Protein AF-A0A7J0ERX7-F1 (afdb_monomer_lite)

InterPro domains:
  IPR011989 Armadillo-like helical [G3DSA:1.25.10.10] (67-142)
  IPR016024 Armadillo-type fold [SSF48371] (59-140)

Structure (mmCIF, N/CA/C/O backbone):
data_AF-A0A7J0ERX7-F1
#
_entry.id   AF-A0A7J0ERX7-F1
#
loop_
_atom_site.group_PDB
_atom_site.id
_atom_site.type_symbol
_atom_site.label_atom_id
_atom_site.label_alt_id
_atom_site.label_comp_id
_atom_site.label_asym_id
_atom_site.label_entity_id
_atom_site.label_seq_id
_atom_site.pdbx_PDB_ins_code
_atom_site.Cartn_x
_atom_site.Cartn_y
_atom_site.Cartn_z
_atom_site.occupancy
_atom_site.B_iso_or_equiv
_atom_site.auth_seq_id
_atom_site.auth_comp_id
_atom_site.auth_asym_id
_atom_site.auth_atom_id
_atom_site.pdbx_PDB_model_num
ATOM 1 N N . MET A 1 1 ? 1.453 -20.846 -31.741 1.00 35.12 1 MET A N 1
ATOM 2 C CA . MET A 1 1 ? 1.315 -19.375 -31.789 1.00 35.12 1 MET A CA 1
ATOM 3 C C . MET A 1 1 ? 0.116 -19.043 -30.924 1.00 35.12 1 MET A C 1
ATOM 5 O O . MET A 1 1 ? -0.976 -19.479 -31.252 1.00 35.12 1 MET A O 1
ATOM 9 N N . SER A 1 2 ? 0.346 -18.457 -29.750 1.00 46.38 2 SER A N 1
ATOM 10 C CA . SER A 1 2 ? -0.702 -18.226 -28.751 1.00 46.38 2 SER A CA 1
ATOM 11 C C . SER A 1 2 ? -1.124 -16.763 -28.803 1.00 46.38 2 SER A C 1
ATOM 13 O O . SER A 1 2 ? -0.372 -15.891 -28.371 1.00 46.38 2 SER A O 1
ATOM 15 N N . ASP A 1 3 ? -2.316 -16.509 -29.335 1.00 48.19 3 ASP A N 1
ATOM 16 C CA . ASP A 1 3 ? -2.924 -15.182 -29.381 1.00 48.19 3 ASP A CA 1
ATOM 17 C C . ASP A 1 3 ? -3.523 -14.826 -28.017 1.00 48.19 3 ASP A C 1
ATOM 19 O O . ASP A 1 3 ? -4.626 -15.237 -27.651 1.00 48.19 3 ASP A O 1
ATOM 23 N N . SER A 1 4 ? -2.779 -14.044 -27.235 1.00 50.34 4 SER A N 1
ATOM 24 C CA . SER A 1 4 ? -3.287 -13.450 -25.999 1.00 50.34 4 SER A CA 1
ATOM 25 C C . SER A 1 4 ? -4.046 -12.162 -26.322 1.00 50.34 4 SER A C 1
ATOM 27 O O . SER A 1 4 ? -3.467 -11.146 -26.702 1.00 50.34 4 SER A O 1
ATOM 29 N N . SER A 1 5 ? -5.363 -12.213 -26.137 1.00 50.94 5 SER A N 1
ATOM 30 C CA . SER A 1 5 ? -6.317 -11.139 -26.423 1.00 50.94 5 SER A CA 1
ATOM 31 C C . SER A 1 5 ? -6.014 -9.830 -25.651 1.00 50.94 5 SER A C 1
ATOM 33 O O . SER A 1 5 ? -5.902 -9.857 -24.423 1.00 50.94 5 SER A O 1
ATOM 35 N N . PRO A 1 6 ? -5.956 -8.652 -26.310 1.00 53.22 6 PRO A N 1
ATOM 36 C CA . PRO A 1 6 ? -5.550 -7.375 -25.695 1.00 53.22 6 PRO A CA 1
ATOM 37 C C . PRO A 1 6 ? -6.631 -6.683 -24.835 1.00 53.22 6 PRO A C 1
ATOM 39 O O . PRO A 1 6 ? -6.413 -5.593 -24.300 1.00 53.22 6 PRO A O 1
ATOM 42 N N . TRP A 1 7 ? -7.798 -7.302 -24.654 1.00 50.34 7 TRP A N 1
ATOM 43 C CA . TRP A 1 7 ? -8.999 -6.646 -24.119 1.00 50.34 7 TRP A CA 1
ATOM 44 C C . TRP A 1 7 ? -9.103 -6.591 -22.586 1.00 50.34 7 TRP A C 1
ATOM 46 O O . TRP A 1 7 ? -9.969 -5.902 -22.052 1.00 50.34 7 TRP A O 1
ATOM 56 N N . LEU A 1 8 ? -8.197 -7.237 -21.845 1.00 48.00 8 LEU A N 1
ATOM 57 C CA . LEU A 1 8 ? -8.216 -7.223 -20.372 1.00 48.00 8 LEU A CA 1
ATOM 58 C C . LEU A 1 8 ? -7.495 -6.017 -19.744 1.00 48.00 8 LEU A C 1
ATOM 60 O O . LEU A 1 8 ? -7.615 -5.779 -18.543 1.00 48.00 8 LEU A O 1
ATOM 64 N N . ARG A 1 9 ? -6.784 -5.199 -20.533 1.00 47.94 9 ARG A N 1
ATOM 65 C CA . ARG A 1 9 ? -5.966 -4.089 -20.005 1.00 47.94 9 ARG A CA 1
ATOM 66 C C . ARG A 1 9 ? -6.722 -2.765 -19.817 1.00 47.94 9 ARG A C 1
ATOM 68 O O . ARG A 1 9 ? -6.174 -1.825 -19.241 1.00 47.94 9 ARG A O 1
ATOM 75 N N . SER A 1 10 ? -7.977 -2.691 -20.262 1.00 48.97 10 SER A N 1
ATOM 76 C CA . SER A 1 10 ? -8.762 -1.444 -20.295 1.00 48.97 10 SER A CA 1
ATOM 77 C C . SER A 1 10 ? -9.793 -1.314 -19.166 1.00 48.97 10 SER A C 1
ATOM 79 O O . SER A 1 10 ? -10.241 -0.207 -18.874 1.00 48.97 10 SER A O 1
ATOM 81 N N . TYR A 1 11 ? -10.149 -2.402 -18.477 1.00 49.19 11 TYR A N 1
ATOM 82 C CA . TYR A 1 11 ? -11.317 -2.417 -17.584 1.00 49.19 11 TYR A CA 1
ATOM 83 C C . TYR A 1 11 ? -11.067 -1.841 -16.172 1.00 49.19 11 TYR A C 1
ATOM 85 O O . TYR A 1 11 ? -12.004 -1.441 -15.480 1.00 49.19 11 TYR A O 1
ATOM 93 N N . THR A 1 12 ? -9.808 -1.712 -15.739 1.00 51.78 12 THR A N 1
ATOM 94 C CA . THR A 1 12 ? -9.455 -1.120 -14.430 1.00 51.78 12 THR A CA 1
ATOM 95 C C . THR A 1 12 ? -9.432 0.408 -14.439 1.00 51.78 12 THR A C 1
ATOM 97 O O . THR A 1 12 ? -9.765 1.027 -13.428 1.00 51.78 12 THR A O 1
ATOM 100 N N . LYS A 1 13 ? -9.102 1.038 -15.576 1.00 54.09 13 LYS A N 1
ATOM 101 C CA . LYS A 1 13 ? -9.025 2.505 -15.682 1.00 54.09 13 LYS A CA 1
ATOM 102 C C . LYS A 1 13 ? -10.394 3.157 -15.482 1.00 54.09 13 LYS A C 1
ATOM 104 O O . LYS A 1 13 ? -10.503 4.126 -14.739 1.00 54.09 13 LYS A O 1
ATOM 109 N N . PHE A 1 14 ? -11.454 2.594 -16.060 1.00 53.34 14 PHE A N 1
ATOM 110 C CA . PHE A 1 14 ? -12.779 3.222 -16.030 1.00 53.34 14 PHE A CA 1
ATOM 111 C C . PHE A 1 14 ? -13.426 3.244 -14.638 1.00 53.34 14 PHE A C 1
ATOM 113 O O . PHE A 1 14 ? -14.018 4.254 -14.259 1.00 53.34 14 PHE A O 1
ATOM 120 N N . ARG A 1 15 ? -13.268 2.193 -13.821 1.00 58.47 15 ARG A N 1
ATOM 121 C CA . ARG A 1 15 ? -13.878 2.151 -12.475 1.00 58.47 15 ARG A CA 1
ATOM 122 C C . ARG A 1 15 ? -13.260 3.156 -11.501 1.00 58.47 15 ARG A C 1
ATOM 124 O O . ARG A 1 15 ? -13.963 3.673 -10.634 1.00 58.47 15 ARG A O 1
ATOM 131 N N . PHE A 1 16 ? -11.972 3.451 -11.658 1.00 63.28 16 PHE A N 1
ATOM 132 C CA . PHE A 1 16 ? -11.270 4.440 -10.842 1.00 63.28 16 PHE A CA 1
ATOM 133 C C . PHE A 1 16 ? -11.790 5.860 -11.107 1.00 63.28 16 PHE A C 1
ATOM 135 O O . PHE A 1 16 ? -12.168 6.567 -10.172 1.00 63.28 16 PHE A O 1
ATOM 142 N N . PHE A 1 17 ? -11.923 6.247 -12.381 1.00 63.50 17 PHE A N 1
ATOM 143 C CA . PHE A 1 17 ? -12.434 7.572 -12.745 1.00 63.50 17 PHE A CA 1
ATOM 144 C C . PHE A 1 17 ? -13.899 7.783 -12.341 1.00 63.50 17 PHE A C 1
ATOM 146 O O . PHE A 1 17 ? -14.258 8.879 -11.915 1.00 63.50 17 PHE A O 1
ATOM 153 N N . VAL A 1 18 ? -14.737 6.742 -12.393 1.00 65.62 18 VAL A N 1
ATOM 154 C CA . VAL A 1 18 ? -16.140 6.824 -11.940 1.00 65.62 18 VAL A CA 1
ATOM 155 C C . VAL A 1 18 ? -16.232 7.112 -10.436 1.00 65.62 18 VAL A C 1
ATOM 157 O O . VAL A 1 18 ? -17.063 7.919 -10.017 1.00 65.62 18 VAL A O 1
ATOM 160 N N . ARG A 1 19 ? -15.354 6.514 -9.618 1.00 66.44 19 ARG A N 1
ATOM 161 C CA . ARG A 1 19 ? -15.301 6.766 -8.167 1.00 66.44 19 ARG A CA 1
ATOM 162 C C . ARG A 1 19 ? -14.838 8.185 -7.843 1.00 66.44 19 ARG A C 1
ATOM 164 O O . ARG A 1 19 ? -15.494 8.862 -7.055 1.00 66.44 19 ARG A O 1
ATOM 171 N N . ILE A 1 20 ? -13.777 8.661 -8.498 1.00 71.81 20 ILE A N 1
ATOM 172 C CA . ILE A 1 20 ? -13.279 10.035 -8.315 1.00 71.81 20 ILE A CA 1
ATOM 173 C C . ILE A 1 20 ? -14.336 11.060 -8.738 1.00 71.81 20 ILE A C 1
ATOM 175 O O . ILE A 1 20 ? -14.597 12.016 -8.009 1.00 71.81 20 ILE A O 1
ATOM 179 N N . ARG A 1 21 ? -14.999 10.848 -9.882 1.00 69.56 21 ARG A N 1
ATOM 180 C CA . ARG A 1 21 ? -16.044 11.756 -10.369 1.00 69.56 21 ARG A CA 1
ATOM 181 C C . ARG A 1 21 ? -17.239 11.822 -9.414 1.00 69.56 21 ARG A C 1
ATOM 183 O O . ARG A 1 21 ? -17.746 12.913 -9.179 1.00 69.56 21 ARG A O 1
ATOM 190 N N . ARG A 1 22 ? -17.662 10.694 -8.829 1.00 69.88 22 ARG A N 1
ATOM 191 C CA . ARG A 1 22 ? -18.735 10.666 -7.818 1.00 69.88 22 ARG A CA 1
ATOM 192 C C . ARG A 1 22 ? -18.352 11.455 -6.562 1.00 69.88 22 ARG A C 1
ATOM 194 O O . ARG A 1 22 ? -19.162 12.232 -6.071 1.00 69.88 22 ARG A O 1
ATOM 201 N N . PHE A 1 23 ? -17.124 11.287 -6.073 1.00 67.94 23 PHE A N 1
ATOM 202 C CA . PHE A 1 23 ? -16.640 11.987 -4.881 1.00 67.94 23 PHE A CA 1
ATOM 203 C C . PHE A 1 23 ? -16.585 13.511 -5.074 1.00 67.94 23 PHE A C 1
ATOM 205 O O . PHE A 1 23 ? -16.977 14.263 -4.188 1.00 67.94 23 PHE A O 1
ATOM 212 N N . LEU A 1 24 ? -16.177 13.978 -6.258 1.00 67.38 24 LEU A N 1
ATOM 213 C CA . LEU A 1 24 ? -16.118 15.411 -6.566 1.00 67.38 24 LEU A CA 1
ATOM 214 C C . LEU A 1 24 ? -17.504 16.065 -6.700 1.00 67.38 24 LEU A C 1
ATOM 216 O O . LEU A 1 24 ? -17.643 17.245 -6.394 1.00 67.38 24 LEU A O 1
ATOM 220 N N . GLN A 1 25 ? -18.535 15.326 -7.122 1.00 60.53 25 GLN A N 1
ATOM 221 C CA . GLN A 1 25 ? -19.885 15.884 -7.279 1.00 60.53 25 GLN A CA 1
ATOM 222 C C . GLN A 1 25 ? -20.636 16.074 -5.953 1.00 60.53 25 GLN A C 1
ATOM 224 O O . GLN A 1 25 ? -21.423 17.012 -5.848 1.00 60.53 25 GLN A O 1
ATOM 229 N N . LEU A 1 26 ? -20.352 15.270 -4.920 1.00 54.53 26 LEU A N 1
ATOM 230 C CA . LEU A 1 26 ? -20.965 15.432 -3.589 1.00 54.53 26 LEU A CA 1
ATOM 231 C C . LEU A 1 26 ? -20.599 16.761 -2.908 1.00 54.53 26 LEU A C 1
ATOM 233 O O . LEU A 1 26 ? -21.284 17.196 -1.988 1.00 54.53 26 LEU A O 1
ATOM 237 N N . LYS A 1 27 ? -19.532 17.423 -3.361 1.00 50.69 27 LYS A N 1
ATOM 238 C CA . LYS A 1 27 ? -19.010 18.645 -2.744 1.00 50.69 27 LYS A CA 1
ATOM 239 C C . LYS A 1 27 ? -19.652 19.936 -3.278 1.00 50.69 27 LYS A C 1
ATOM 241 O O . LYS A 1 27 ? -19.395 20.999 -2.725 1.00 50.69 27 LYS A O 1
ATO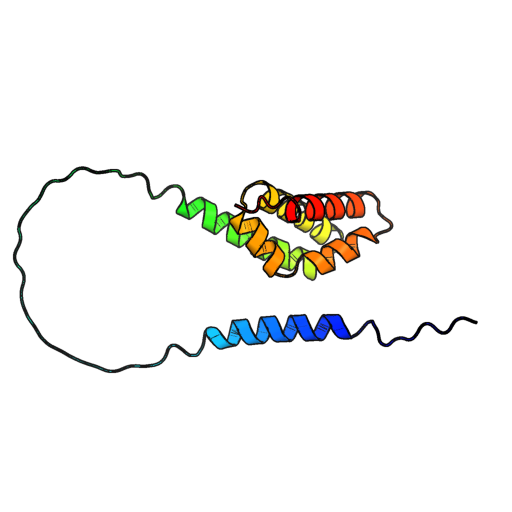M 246 N N . ASN A 1 28 ? -20.506 19.852 -4.307 1.00 49.78 28 ASN A N 1
ATOM 247 C CA . ASN A 1 28 ? -21.075 21.023 -4.994 1.00 49.78 28 ASN A CA 1
ATOM 248 C C . ASN A 1 28 ? -22.591 21.233 -4.800 1.00 49.78 28 ASN A C 1
ATOM 250 O O . ASN A 1 28 ? -23.129 22.180 -5.368 1.00 49.78 28 ASN A O 1
ATOM 254 N N . SER A 1 29 ? -23.291 20.416 -4.003 1.00 48.78 29 SER A N 1
ATOM 255 C CA . SER A 1 29 ? -24.741 20.576 -3.776 1.00 48.78 29 SER A CA 1
ATOM 256 C C . SER A 1 29 ? -25.124 21.299 -2.480 1.00 48.78 29 SER A C 1
ATOM 258 O O . SER A 1 29 ? -26.311 21.373 -2.174 1.00 48.78 29 SER A O 1
ATOM 260 N N . ASN A 1 30 ? -24.184 21.880 -1.724 1.00 48.03 30 ASN A N 1
ATOM 261 C CA . ASN A 1 30 ? -24.550 22.684 -0.553 1.00 48.03 30 ASN A CA 1
ATOM 262 C C . ASN A 1 30 ? -24.889 24.131 -0.951 1.00 48.03 30 ASN A C 1
ATOM 264 O O . ASN A 1 30 ? -24.120 25.064 -0.729 1.00 48.03 30 ASN A O 1
ATOM 268 N N . LYS A 1 31 ? -26.039 24.294 -1.606 1.00 52.22 31 LYS A N 1
ATOM 269 C CA . LYS A 1 31 ? -26.754 25.566 -1.712 1.00 52.22 31 LYS A CA 1
ATOM 270 C C . LYS A 1 31 ? -28.246 25.289 -1.601 1.00 52.22 31 LYS A C 1
ATOM 272 O O . LYS A 1 31 ? -28.917 25.126 -2.615 1.00 52.22 31 LYS A O 1
ATOM 277 N N . GLN A 1 32 ? -28.766 25.313 -0.381 1.00 42.88 32 GLN A N 1
ATOM 278 C CA . GLN A 1 32 ? -30.086 25.888 -0.157 1.00 42.88 32 GLN A CA 1
ATOM 279 C C . GLN A 1 32 ? -29.999 26.894 0.985 1.00 42.88 32 GLN A C 1
ATOM 281 O O . GLN A 1 32 ? -29.488 26.629 2.067 1.00 42.88 32 GLN A O 1
ATOM 286 N N . SER A 1 33 ? -30.415 28.096 0.617 1.00 41.44 33 SER A N 1
ATOM 287 C CA . SER A 1 33 ? -30.542 29.301 1.410 1.00 41.44 33 SER A CA 1
ATOM 288 C C . SER A 1 33 ? -32.001 29.433 1.869 1.00 41.44 33 SER A C 1
ATOM 290 O O . SER A 1 33 ? -32.871 28.767 1.306 1.00 41.44 33 SER A O 1
ATOM 292 N N . THR A 1 34 ? -32.228 30.404 2.765 1.00 40.59 34 THR A N 1
ATOM 293 C CA . THR A 1 34 ? -33.489 31.071 3.181 1.00 40.59 34 THR A CA 1
ATOM 294 C C . THR A 1 34 ? -34.157 30.582 4.488 1.00 40.59 34 THR A C 1
ATOM 296 O O . THR A 1 34 ? -34.071 29.398 4.796 1.00 40.59 34 THR A O 1
ATOM 299 N N . PRO A 1 35 ? -34.892 31.452 5.229 1.00 42.47 35 PRO A N 1
ATOM 300 C CA . PRO A 1 35 ? -34.452 32.715 5.875 1.00 42.47 35 PRO A CA 1
ATOM 301 C C . PRO A 1 35 ? -35.035 32.932 7.319 1.00 42.47 35 PRO A C 1
ATOM 303 O O . PRO A 1 35 ? -35.959 32.228 7.690 1.00 42.47 35 PRO A O 1
ATOM 306 N N . SER A 1 36 ? -34.493 33.914 8.082 1.00 38.19 36 SER A N 1
ATOM 307 C CA . SER A 1 36 ? -35.141 34.913 9.009 1.00 38.19 36 SER A CA 1
ATOM 308 C C . SER A 1 36 ? -36.346 34.467 9.894 1.00 38.19 36 SER A C 1
ATOM 310 O O . SER A 1 36 ? -37.280 33.864 9.396 1.00 38.19 36 SER A O 1
ATOM 312 N N . ASP A 1 37 ? -36.535 34.771 11.188 1.00 36.69 37 ASP A N 1
ATOM 313 C CA . ASP A 1 37 ? -35.986 35.711 12.179 1.00 36.69 37 ASP A CA 1
ATOM 314 C C . ASP A 1 37 ? -36.635 35.407 13.566 1.00 36.69 37 ASP A C 1
ATOM 316 O O . ASP A 1 37 ? -37.584 34.630 13.629 1.00 36.69 37 ASP A O 1
ATOM 320 N N . GLN A 1 38 ? -36.225 36.138 14.619 1.00 43.88 38 GLN A N 1
ATOM 321 C CA . GLN A 1 38 ? -36.923 36.370 15.914 1.00 43.88 38 GLN A CA 1
ATOM 322 C C . GLN A 1 38 ? -36.823 35.318 17.055 1.00 43.88 38 GLN A C 1
ATOM 324 O O . GLN A 1 38 ? -37.566 34.348 17.098 1.00 43.88 38 GLN A O 1
ATOM 329 N N . PHE A 1 39 ? -36.028 35.589 18.107 1.00 34.09 39 PHE A N 1
ATOM 330 C CA . PHE A 1 39 ? -36.456 36.342 19.312 1.00 34.09 39 PHE A CA 1
ATOM 331 C C . PHE A 1 39 ? -35.326 36.480 20.369 1.00 34.09 39 PHE A C 1
ATOM 333 O O . PHE A 1 39 ? -34.526 35.581 20.600 1.00 34.09 39 PHE A O 1
ATOM 340 N N . ARG A 1 40 ? -35.304 37.664 21.001 1.00 34.16 40 ARG A N 1
ATOM 341 C CA . ARG A 1 40 ? -34.545 38.151 22.189 1.00 34.16 40 ARG A CA 1
ATOM 342 C C . ARG A 1 40 ? -34.658 37.190 23.402 1.00 34.16 40 ARG A C 1
ATOM 344 O O . ARG A 1 40 ? -35.642 36.473 23.456 1.00 34.16 40 ARG A O 1
ATOM 351 N N . LYS A 1 41 ? -33.854 37.156 24.482 1.00 41.41 41 LYS A N 1
ATOM 352 C CA . LYS A 1 41 ? -32.822 37.989 25.165 1.00 41.41 41 LYS A CA 1
ATOM 353 C C . LYS A 1 41 ? -32.158 37.083 26.268 1.00 41.41 41 LYS A C 1
ATOM 355 O O . LYS A 1 41 ? -32.667 35.991 26.498 1.00 41.41 41 LYS A O 1
ATOM 360 N N . PRO A 1 42 ? -31.079 37.507 26.966 1.00 49.81 42 PRO A N 1
ATOM 361 C CA . PRO A 1 42 ? -30.179 36.658 27.764 1.00 49.81 42 PRO A CA 1
ATOM 362 C C . PRO A 1 42 ? -30.541 36.586 29.258 1.00 49.81 42 PRO A C 1
ATOM 364 O O . PRO A 1 42 ? -31.124 37.531 29.786 1.00 49.81 42 PRO A O 1
ATOM 367 N N . THR A 1 43 ? -30.114 35.536 29.973 1.00 31.42 43 THR A N 1
ATOM 368 C CA . THR A 1 43 ? -29.962 35.552 31.444 1.00 31.42 43 THR A CA 1
ATOM 369 C C . THR A 1 43 ? -28.897 34.544 31.890 1.00 31.42 43 THR A C 1
ATOM 371 O O . THR A 1 43 ? -28.940 33.372 31.532 1.00 31.42 43 THR A O 1
ATOM 374 N N . VAL A 1 44 ? -27.929 35.064 32.643 1.00 45.62 44 VAL A N 1
ATOM 375 C CA . VAL A 1 44 ? -26.852 34.381 33.371 1.00 45.62 44 VAL A CA 1
ATOM 376 C C . VAL A 1 44 ? -27.439 33.461 34.441 1.00 45.62 44 VAL A C 1
ATOM 378 O O . VAL A 1 44 ? -28.323 33.895 35.169 1.00 45.62 44 VAL A O 1
ATOM 381 N N . THR A 1 45 ? -26.916 32.244 34.581 1.00 37.44 45 THR A N 1
ATOM 382 C CA . THR A 1 45 ? -26.700 31.618 35.898 1.00 37.44 45 THR A CA 1
ATOM 383 C C . 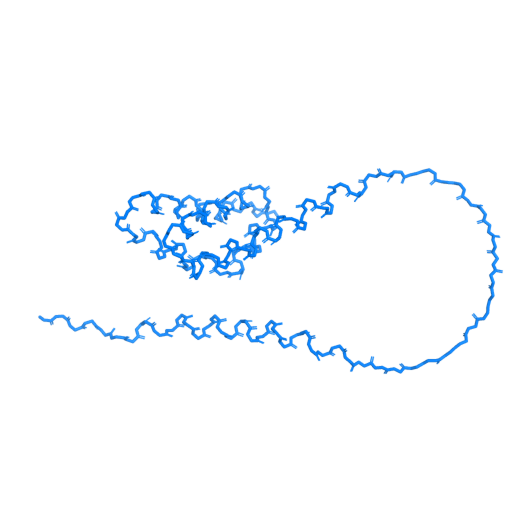THR A 1 45 ? -25.515 30.667 35.804 1.00 37.44 45 THR A C 1
ATOM 385 O O . THR A 1 45 ? -25.448 29.814 34.919 1.00 37.44 45 THR A O 1
ATOM 388 N N . ASP A 1 46 ? -24.572 30.891 36.706 1.00 45.47 46 ASP A N 1
ATOM 389 C CA . ASP A 1 46 ? -23.404 30.076 36.985 1.00 45.47 46 ASP A CA 1
ATOM 390 C C . ASP A 1 46 ? -23.820 28.670 37.432 1.00 45.47 46 ASP A C 1
ATOM 392 O O . ASP A 1 46 ? -24.670 28.524 38.311 1.00 45.47 46 ASP A O 1
ATOM 396 N N . ILE A 1 47 ? -23.203 27.641 36.846 1.00 50.50 47 ILE A N 1
ATOM 397 C CA . ILE A 1 47 ? -23.087 26.319 37.466 1.00 50.50 47 ILE A CA 1
ATOM 398 C C . ILE A 1 47 ? -21.664 25.829 37.218 1.00 50.50 47 ILE A C 1
ATOM 400 O O . ILE A 1 47 ? -21.287 25.446 36.109 1.00 50.50 47 ILE A O 1
ATOM 404 N N . ASP A 1 48 ? -20.893 25.867 38.295 1.00 43.38 48 ASP A N 1
ATOM 405 C CA . ASP A 1 48 ? -19.579 25.265 38.432 1.00 43.38 48 ASP A CA 1
ATOM 406 C C . ASP A 1 48 ? -19.689 23.741 38.278 1.00 43.38 48 ASP A C 1
ATOM 408 O O . ASP A 1 48 ? -20.555 23.095 38.872 1.00 43.38 48 ASP A O 1
ATOM 412 N N . GLY A 1 49 ? -18.810 23.153 37.469 1.00 43.66 49 GLY A N 1
ATOM 413 C CA . GLY A 1 49 ? -18.843 21.724 37.167 1.00 43.66 49 GLY A CA 1
ATOM 414 C C . GLY A 1 49 ? -17.596 21.267 36.428 1.00 43.66 49 GLY A C 1
ATOM 415 O O . GLY A 1 49 ? -17.620 21.017 35.227 1.00 43.66 49 GLY A O 1
ATOM 416 N N . GLU A 1 50 ? -16.494 21.206 37.168 1.00 46.47 50 GLU A N 1
ATOM 417 C CA . GLU A 1 50 ? -15.234 20.543 36.833 1.00 46.47 50 GLU A CA 1
ATOM 418 C C . GLU A 1 50 ? -15.435 19.206 36.091 1.00 46.47 50 GLU A C 1
ATOM 420 O O . GLU A 1 50 ? -16.150 18.322 36.560 1.00 46.47 50 GLU A O 1
ATOM 425 N N . GLY A 1 51 ? -14.766 19.023 34.944 1.00 40.97 51 GLY A N 1
ATOM 426 C CA . GLY A 1 51 ? -14.881 17.767 34.202 1.00 40.97 51 GLY A CA 1
ATOM 427 C C . GLY A 1 51 ? -14.084 17.669 32.903 1.00 40.97 51 GLY A C 1
ATOM 428 O O . GLY A 1 51 ? -14.657 17.634 31.824 1.00 40.97 51 GLY A O 1
ATOM 429 N N . ASN A 1 52 ? -12.766 17.488 33.035 1.00 45.22 52 ASN A N 1
ATOM 430 C CA . ASN A 1 52 ? -11.920 16.717 32.107 1.00 45.22 52 ASN A CA 1
ATOM 431 C C . ASN A 1 52 ? -11.439 17.388 30.791 1.00 45.22 52 ASN A C 1
ATOM 433 O O . ASN A 1 52 ? -11.911 17.106 29.690 1.00 45.22 52 ASN A O 1
ATOM 437 N N . ARG A 1 53 ? -10.370 18.192 30.898 1.00 48.59 53 ARG A N 1
ATOM 438 C CA . ARG A 1 53 ? -9.530 18.673 29.777 1.00 48.59 53 ARG A CA 1
ATOM 439 C C . ARG A 1 53 ? -8.648 17.556 29.190 1.00 48.59 53 ARG A C 1
ATOM 441 O O . ARG A 1 53 ? -7.433 17.606 29.330 1.00 48.59 53 ARG A O 1
ATOM 448 N N . ASN A 1 54 ? -9.245 16.553 28.544 1.00 46.81 54 ASN A N 1
ATOM 449 C CA . ASN A 1 54 ? -8.507 15.433 27.935 1.00 46.81 54 ASN A CA 1
ATOM 450 C C . ASN A 1 54 ? -8.980 15.073 26.508 1.00 46.81 54 ASN A C 1
ATOM 452 O O . ASN A 1 54 ? -8.925 13.910 26.129 1.00 46.81 54 ASN A O 1
ATOM 456 N N . MET A 1 55 ? -9.443 16.038 25.698 1.00 51.00 55 MET A N 1
ATOM 457 C CA . MET A 1 55 ? -9.890 15.769 24.311 1.00 51.00 55 MET A CA 1
ATOM 458 C C . MET A 1 55 ? -9.062 16.413 23.187 1.00 51.00 55 MET A C 1
ATOM 460 O O . MET A 1 55 ? -9.362 16.174 22.019 1.00 51.00 55 MET A O 1
ATOM 464 N N . ASP A 1 56 ? -8.007 17.171 23.498 1.00 48.50 56 ASP A N 1
ATOM 465 C CA . ASP A 1 56 ? -7.236 17.888 22.465 1.00 48.50 56 ASP A CA 1
ATOM 466 C C . ASP A 1 56 ? -6.051 17.101 21.884 1.00 48.50 56 ASP A C 1
ATOM 468 O O . ASP A 1 56 ? -5.600 17.417 20.789 1.00 48.50 56 ASP A O 1
ATOM 472 N N . LYS A 1 57 ? -5.565 16.038 22.544 1.00 52.91 57 LYS A N 1
ATOM 473 C CA . LYS A 1 57 ? -4.396 15.279 22.048 1.00 52.91 57 LYS A CA 1
ATOM 474 C C . LYS A 1 57 ? -4.696 14.246 20.958 1.00 52.91 57 LYS A C 1
ATOM 476 O O . LYS A 1 57 ? -3.780 13.868 20.242 1.00 52.91 57 LYS A O 1
ATOM 481 N N . GLU A 1 58 ? -5.937 13.775 20.833 1.00 50.47 58 GLU A N 1
ATOM 482 C CA . GLU A 1 58 ? -6.282 12.722 19.859 1.00 50.47 58 GLU A CA 1
ATOM 483 C C . GLU A 1 58 ? -6.645 13.271 18.474 1.00 50.47 58 GLU A C 1
ATOM 485 O O . GLU A 1 58 ? -6.512 12.565 17.478 1.00 50.47 58 GLU A O 1
ATOM 490 N N . ARG A 1 59 ? -7.106 14.523 18.373 1.00 52.25 59 ARG A N 1
ATOM 491 C CA . ARG A 1 59 ? -7.537 15.083 17.081 1.00 52.25 59 ARG A CA 1
ATOM 492 C C . ARG A 1 59 ? -6.350 15.410 16.178 1.00 52.25 59 ARG A C 1
ATOM 494 O O . ARG A 1 59 ? -6.378 15.056 15.004 1.00 52.25 59 ARG A O 1
ATOM 501 N N . GLU A 1 60 ? -5.291 15.982 16.742 1.00 55.25 60 GLU A N 1
ATOM 502 C CA . GLU A 1 60 ? -4.103 16.405 15.990 1.00 55.25 60 GLU A CA 1
ATOM 503 C C . GLU A 1 60 ? -3.369 15.217 15.338 1.00 55.25 60 GLU A C 1
ATOM 505 O O . GLU A 1 60 ? -3.077 15.250 14.144 1.00 55.25 60 GLU A O 1
ATOM 510 N N . SER A 1 61 ? -3.183 14.103 16.062 1.00 65.00 61 SER A N 1
ATOM 511 C CA . SER A 1 61 ? -2.493 12.921 15.519 1.00 65.00 61 SER A CA 1
ATOM 512 C C . SER A 1 61 ? -3.263 12.243 14.381 1.00 65.00 61 SER A C 1
ATOM 514 O O . SER A 1 61 ? -2.664 11.737 13.433 1.00 65.00 61 SER A O 1
ATOM 516 N N . THR A 1 62 ? -4.598 12.248 14.446 1.00 70.75 62 THR A N 1
ATOM 517 C CA . THR A 1 62 ? -5.431 11.620 13.409 1.00 70.75 62 THR A CA 1
ATOM 518 C C . THR A 1 62 ? -5.442 12.414 12.106 1.00 70.75 62 THR A C 1
ATOM 520 O O . THR A 1 62 ? -5.467 11.823 11.027 1.00 70.75 62 THR A O 1
ATOM 523 N N . GLU A 1 63 ? -5.395 13.745 12.174 1.00 74.62 63 GLU A N 1
ATOM 524 C CA . GLU A 1 63 ? -5.341 14.593 10.982 1.00 74.62 63 GLU A CA 1
ATOM 525 C C . GLU A 1 63 ? -4.029 14.387 10.217 1.00 74.62 63 GLU A C 1
ATOM 527 O O . GLU A 1 63 ? -4.045 14.205 8.994 1.00 74.62 63 GLU A O 1
ATOM 532 N N . ASP A 1 64 ? -2.912 14.299 10.938 1.00 85.81 64 ASP A N 1
ATOM 533 C CA . ASP A 1 64 ? -1.602 14.006 10.359 1.00 85.81 64 ASP A CA 1
ATOM 534 C C . ASP A 1 64 ? -1.566 12.628 9.686 1.00 85.81 64 ASP A C 1
ATOM 536 O O . ASP A 1 64 ? -1.108 12.496 8.544 1.00 85.81 64 ASP A O 1
ATOM 540 N N . GLU A 1 65 ? -2.118 11.596 10.326 1.00 87.44 65 GLU A N 1
ATOM 541 C CA . GLU A 1 65 ? -2.204 10.250 9.751 1.00 87.44 65 GLU A CA 1
ATOM 542 C C . GLU A 1 65 ? -3.071 10.203 8.487 1.00 87.44 65 GLU A C 1
ATOM 544 O O . GLU A 1 65 ? -2.719 9.523 7.517 1.00 87.44 65 GLU A O 1
ATOM 549 N N . LEU A 1 66 ? -4.165 10.968 8.438 1.00 89.06 66 LEU A N 1
ATOM 550 C CA . LEU A 1 66 ? -4.994 11.096 7.238 1.00 89.06 66 LEU A CA 1
ATOM 551 C C . LEU A 1 66 ? -4.236 11.776 6.091 1.00 89.06 66 LEU A C 1
ATOM 553 O O . LEU A 1 66 ? -4.335 11.336 4.939 1.00 89.06 66 LEU A O 1
ATOM 557 N N . VAL A 1 67 ? -3.459 12.825 6.373 1.00 90.88 67 VAL A N 1
ATOM 558 C CA . VAL A 1 67 ? -2.624 13.501 5.366 1.00 90.88 67 VAL A CA 1
ATOM 559 C C . VAL A 1 67 ? -1.538 12.558 4.847 1.00 90.88 67 VAL A C 1
ATOM 561 O O . VAL A 1 67 ? -1.328 12.455 3.629 1.00 90.88 67 VAL A O 1
ATOM 564 N N . ILE A 1 68 ? -0.878 11.822 5.744 1.00 92.31 68 ILE A N 1
ATOM 565 C CA . ILE A 1 68 ? 0.121 10.807 5.398 1.00 92.31 68 ILE A CA 1
ATOM 566 C C . ILE A 1 68 ? -0.518 9.715 4.537 1.00 92.31 68 ILE A C 1
ATOM 568 O O . ILE A 1 68 ? 0.015 9.382 3.476 1.00 92.31 68 ILE A O 1
ATOM 572 N N . MET A 1 69 ? -1.695 9.218 4.920 1.00 93.19 69 MET A N 1
ATOM 573 C CA . MET A 1 69 ? -2.465 8.239 4.155 1.00 93.19 69 MET A CA 1
ATOM 574 C C . MET A 1 69 ? -2.729 8.729 2.731 1.00 93.19 69 MET A C 1
ATOM 576 O O . MET A 1 69 ? -2.387 8.044 1.766 1.00 93.19 69 MET A O 1
ATOM 580 N N . GLN A 1 70 ? -3.305 9.921 2.570 1.00 93.69 70 GLN A N 1
ATOM 581 C CA . GLN A 1 70 ? -3.637 10.466 1.252 1.00 93.69 70 GLN A CA 1
ATOM 582 C C . GLN A 1 70 ? -2.395 10.625 0.368 1.00 93.69 70 GLN A C 1
ATOM 584 O O . GLN A 1 70 ? -2.412 10.264 -0.816 1.00 93.69 70 GLN A O 1
ATOM 589 N N . ARG A 1 71 ? -1.293 11.125 0.940 1.00 96.06 71 ARG A N 1
ATOM 590 C CA . ARG A 1 71 ? -0.011 11.258 0.239 1.00 96.06 71 ARG A CA 1
ATOM 591 C C . ARG A 1 71 ? 0.521 9.894 -0.199 1.00 96.06 71 ARG A C 1
ATOM 593 O O . ARG A 1 71 ? 0.950 9.755 -1.347 1.00 96.06 71 ARG A O 1
ATOM 600 N N . SER A 1 72 ? 0.472 8.897 0.674 1.00 96.06 72 SER A N 1
ATOM 601 C CA . SER A 1 72 ? 0.949 7.542 0.394 1.00 96.06 72 SER A CA 1
ATOM 602 C C . SER A 1 72 ? 0.112 6.858 -0.676 1.00 96.06 72 SER A C 1
ATOM 604 O O . SER A 1 72 ? 0.671 6.344 -1.641 1.00 96.06 72 SER A O 1
ATOM 606 N N . VAL A 1 73 ? -1.217 6.954 -0.614 1.00 95.31 73 VAL A N 1
ATOM 607 C CA . VAL A 1 73 ? -2.100 6.438 -1.671 1.00 95.31 73 VAL A CA 1
ATOM 608 C C . VAL A 1 73 ? -1.768 7.093 -3.014 1.00 95.31 73 VAL A C 1
ATOM 610 O O . VAL A 1 73 ? -1.547 6.396 -4.007 1.00 95.31 73 VAL A O 1
ATOM 613 N N . LYS A 1 74 ? -1.630 8.424 -3.061 1.00 96.44 74 LYS A N 1
ATOM 614 C CA . LYS A 1 74 ? -1.249 9.133 -4.293 1.00 96.44 74 LYS A CA 1
ATOM 615 C C . LYS A 1 74 ? 0.086 8.626 -4.852 1.00 96.44 74 LYS A C 1
ATOM 617 O O . LYS A 1 74 ? 0.175 8.327 -6.044 1.00 96.44 74 LYS A O 1
ATOM 622 N N . ARG A 1 75 ? 1.114 8.489 -4.010 1.00 96.75 75 ARG A N 1
ATOM 623 C CA . ARG A 1 75 ? 2.442 7.989 -4.413 1.00 96.75 75 ARG A CA 1
ATOM 624 C C . ARG A 1 75 ? 2.400 6.529 -4.864 1.00 96.75 75 ARG A C 1
ATOM 626 O O . ARG A 1 75 ? 3.053 6.186 -5.841 1.00 96.75 75 ARG A O 1
ATOM 633 N N . LEU A 1 76 ? 1.592 5.683 -4.231 1.00 97.31 76 LEU A N 1
ATOM 634 C CA . LEU A 1 76 ? 1.434 4.282 -4.621 1.00 97.31 76 LEU A CA 1
ATOM 635 C C . LEU A 1 76 ? 0.832 4.141 -6.030 1.00 97.31 76 LEU A C 1
ATOM 637 O O . LEU A 1 76 ? 1.265 3.302 -6.828 1.00 97.31 76 LEU A O 1
ATOM 641 N N . HIS A 1 77 ? -0.150 4.977 -6.368 1.00 95.38 77 HIS A N 1
ATOM 642 C CA . HIS A 1 77 ? -0.767 4.951 -7.693 1.00 95.38 77 HIS A CA 1
ATOM 643 C C . HIS A 1 77 ? 0.140 5.565 -8.767 1.00 95.38 77 HIS A C 1
ATOM 645 O O . HIS A 1 77 ? 0.351 4.943 -9.816 1.00 95.38 77 HIS A O 1
ATOM 651 N N . PHE A 1 78 ? 0.706 6.744 -8.498 1.00 94.56 78 PHE A N 1
ATOM 652 C CA . PHE A 1 78 ? 1.294 7.610 -9.528 1.00 94.56 78 PHE A CA 1
ATOM 653 C C . PHE A 1 78 ? 2.805 7.837 -9.409 1.00 94.56 78 PHE A C 1
ATOM 655 O O . PHE A 1 78 ? 3.391 8.418 -10.315 1.00 94.56 78 PHE A O 1
ATOM 662 N N . GLY A 1 79 ? 3.436 7.403 -8.320 1.00 94.75 79 GLY A N 1
ATOM 663 C CA . GLY A 1 79 ? 4.866 7.601 -8.091 1.00 94.75 79 GLY A CA 1
ATOM 664 C C . GLY A 1 79 ? 5.760 6.686 -8.928 1.00 94.75 79 GLY A C 1
ATOM 665 O O . GLY A 1 79 ? 5.317 5.696 -9.521 1.00 94.75 79 GLY A O 1
ATOM 666 N N . SER A 1 80 ? 7.052 7.000 -8.925 1.00 95.38 80 SER A N 1
ATOM 667 C CA . SER A 1 80 ? 8.132 6.119 -9.377 1.00 95.38 80 SER A CA 1
ATOM 668 C C . SER A 1 80 ? 8.182 4.826 -8.558 1.00 95.38 80 SER A C 1
ATOM 670 O O . SER A 1 80 ? 7.605 4.725 -7.477 1.00 95.38 80 SER A O 1
ATOM 672 N N . TRP A 1 81 ? 8.900 3.808 -9.034 1.00 92.12 81 TRP A N 1
ATOM 673 C CA . TRP A 1 81 ? 9.001 2.532 -8.315 1.00 92.12 81 TRP A CA 1
ATOM 674 C C . TRP A 1 81 ? 9.538 2.670 -6.884 1.00 92.12 81 TRP A C 1
ATOM 676 O O . TRP A 1 81 ? 9.085 1.957 -5.989 1.00 92.12 81 TRP A O 1
ATOM 686 N N . GLN A 1 82 ? 10.479 3.585 -6.667 1.00 93.50 82 GLN A N 1
ATOM 687 C CA . GLN A 1 82 ? 11.042 3.911 -5.360 1.00 93.50 82 GLN A CA 1
ATOM 688 C C . GLN A 1 82 ? 9.983 4.558 -4.462 1.00 93.50 82 GLN A C 1
ATOM 690 O O . GLN A 1 82 ? 9.806 4.151 -3.316 1.00 93.50 82 GLN A O 1
ATOM 695 N N . GLU A 1 83 ? 9.220 5.511 -4.995 1.00 96.06 83 GLU A N 1
ATOM 696 C CA . GLU A 1 83 ? 8.130 6.150 -4.256 1.00 96.06 83 GLU A CA 1
ATOM 697 C C . GLU A 1 83 ? 6.990 5.187 -3.948 1.00 96.06 83 GLU A C 1
ATOM 699 O O . GLU A 1 83 ? 6.423 5.261 -2.863 1.00 96.06 83 GLU A O 1
ATOM 704 N N . LYS A 1 84 ? 6.676 4.261 -4.859 1.00 97.06 84 LYS A N 1
ATOM 705 C CA . LYS A 1 84 ? 5.682 3.208 -4.632 1.00 97.06 84 LYS A CA 1
ATOM 706 C C . LYS A 1 84 ? 6.108 2.262 -3.519 1.00 97.06 84 LYS A C 1
ATOM 708 O O . LYS A 1 84 ? 5.278 1.902 -2.695 1.00 97.06 84 LYS A O 1
ATOM 713 N N . ALA A 1 85 ? 7.387 1.889 -3.468 1.00 95.75 85 ALA A N 1
ATOM 714 C CA . ALA A 1 85 ? 7.920 1.068 -2.385 1.00 95.75 85 ALA A CA 1
ATOM 715 C C . ALA A 1 85 ? 7.832 1.793 -1.032 1.00 95.75 85 ALA A C 1
ATOM 717 O O . ALA A 1 85 ? 7.321 1.221 -0.075 1.00 95.75 85 ALA A O 1
ATOM 718 N N . ALA A 1 86 ? 8.236 3.067 -0.975 1.00 96.81 86 ALA A N 1
ATOM 719 C CA . ALA A 1 86 ? 8.109 3.880 0.236 1.00 96.81 86 ALA A CA 1
ATOM 720 C C . ALA A 1 86 ? 6.642 4.073 0.660 1.00 96.81 86 ALA A C 1
ATOM 722 O O . ALA A 1 86 ? 6.310 3.986 1.835 1.00 96.81 86 ALA A O 1
ATOM 723 N N . ALA A 1 87 ? 5.744 4.296 -0.301 1.00 97.62 87 ALA A N 1
ATOM 724 C CA . ALA A 1 87 ? 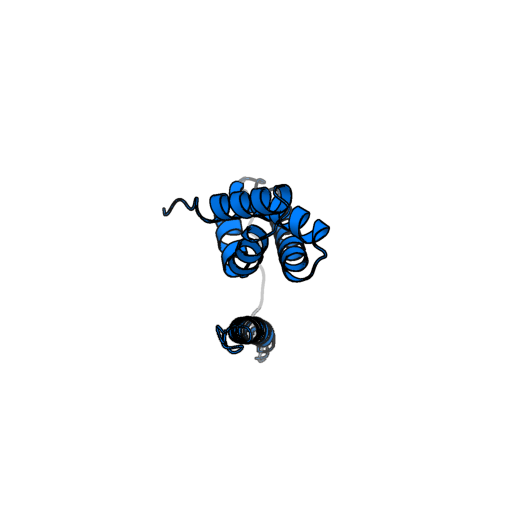4.317 4.427 -0.039 1.00 97.62 87 ALA A CA 1
ATOM 725 C C . ALA A 1 87 ? 3.681 3.124 0.463 1.00 97.62 87 ALA A C 1
ATOM 727 O O . ALA A 1 87 ? 2.807 3.166 1.323 1.00 97.62 87 ALA A O 1
ATOM 728 N N . ALA A 1 88 ? 4.103 1.974 -0.067 1.00 97.56 88 ALA A N 1
ATOM 729 C CA . ALA A 1 88 ? 3.628 0.671 0.383 1.00 97.56 88 ALA A CA 1
ATOM 730 C C . ALA A 1 88 ? 4.080 0.367 1.822 1.00 97.56 88 ALA A C 1
ATOM 732 O O . ALA A 1 88 ? 3.296 -0.186 2.590 1.00 97.56 88 ALA A O 1
ATOM 733 N N . GLU A 1 89 ? 5.293 0.778 2.201 1.00 97.00 89 GLU A N 1
ATOM 734 C CA . GLU A 1 89 ? 5.754 0.724 3.594 1.00 97.00 89 GLU A CA 1
ATOM 735 C C . GLU A 1 89 ? 4.891 1.586 4.522 1.00 97.00 89 GLU A C 1
ATOM 737 O O . GLU A 1 89 ? 4.428 1.116 5.561 1.00 97.00 89 GLU A O 1
ATOM 742 N N . GLU A 1 90 ? 4.592 2.820 4.116 1.00 96.19 90 GLU A N 1
ATOM 743 C CA . GLU A 1 90 ? 3.748 3.712 4.913 1.00 96.19 90 GLU A CA 1
ATOM 744 C C . GLU A 1 90 ? 2.324 3.159 5.067 1.00 96.19 90 GLU A C 1
ATOM 746 O O . GLU A 1 90 ? 1.758 3.157 6.155 1.00 96.19 90 GLU A O 1
ATOM 751 N N . ILE A 1 91 ? 1.756 2.611 3.990 1.00 95.44 91 ILE A N 1
ATOM 752 C CA . ILE A 1 91 ? 0.443 1.955 4.016 1.00 95.44 91 ILE A CA 1
ATOM 753 C C . ILE A 1 91 ? 0.439 0.748 4.956 1.00 95.44 91 ILE A C 1
ATOM 755 O O . ILE A 1 91 ? -0.527 0.564 5.693 1.00 95.44 91 ILE A O 1
ATOM 759 N N . ARG A 1 92 ? 1.508 -0.057 4.966 1.00 95.38 92 ARG A N 1
ATOM 760 C CA . ARG A 1 92 ? 1.664 -1.167 5.914 1.00 95.38 92 ARG A CA 1
ATOM 761 C C . ARG A 1 92 ? 1.642 -0.658 7.357 1.00 95.38 92 ARG A C 1
ATOM 763 O O . ARG A 1 92 ? 0.937 -1.233 8.181 1.00 95.38 92 ARG A O 1
ATOM 770 N N . ARG A 1 93 ? 2.389 0.412 7.651 1.00 94.81 93 ARG A N 1
ATOM 771 C CA . ARG A 1 93 ? 2.451 1.029 8.985 1.00 94.81 93 ARG A CA 1
ATOM 772 C C . ARG A 1 93 ? 1.072 1.515 9.439 1.00 94.81 93 ARG A C 1
ATOM 774 O O . ARG A 1 93 ? 0.592 1.071 10.475 1.00 94.81 93 ARG A O 1
ATOM 781 N N . LEU A 1 94 ? 0.403 2.317 8.608 1.00 92.00 94 LEU A N 1
ATOM 782 C CA . LEU A 1 94 ? -0.941 2.841 8.884 1.00 92.00 94 LEU A CA 1
ATOM 783 C C . LEU A 1 94 ? -1.968 1.721 9.088 1.00 92.00 94 LEU A C 1
ATOM 785 O O . LEU A 1 94 ? -2.796 1.782 9.992 1.00 92.00 94 LEU A O 1
ATOM 789 N N . ALA A 1 95 ? -1.908 0.673 8.261 1.00 91.75 95 ALA A N 1
ATOM 790 C CA . ALA A 1 95 ? -2.796 -0.474 8.392 1.00 91.75 95 ALA A CA 1
ATOM 791 C C . ALA A 1 95 ? -2.572 -1.220 9.71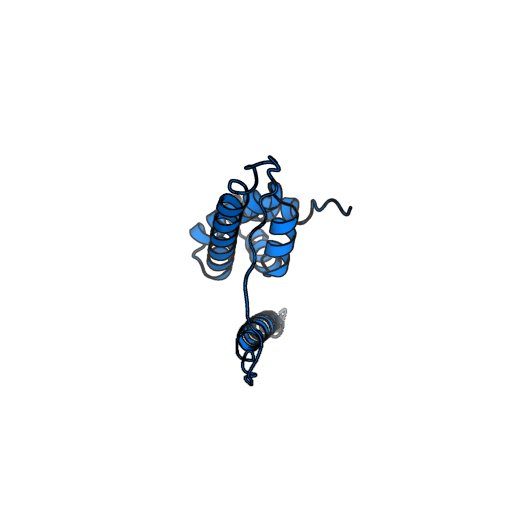2 1.00 91.75 95 ALA A C 1
ATOM 793 O O . ALA A 1 95 ? -3.532 -1.709 10.303 1.00 91.75 95 ALA A O 1
ATOM 794 N N . LYS A 1 96 ? -1.330 -1.324 10.184 1.00 90.19 96 LYS A N 1
ATOM 795 C CA . LYS A 1 96 ? -0.998 -2.030 11.423 1.00 90.19 96 LYS A CA 1
ATOM 796 C C . LYS A 1 96 ? -1.498 -1.298 12.672 1.00 90.19 96 LYS A C 1
ATOM 798 O O . LYS A 1 96 ? -1.930 -1.962 13.609 1.00 90.19 96 LYS A O 1
ATOM 803 N N . GLU A 1 97 ? -1.432 0.029 12.677 1.00 87.75 97 GLU A N 1
ATOM 804 C CA . GLU A 1 97 ? -1.694 0.859 13.859 1.00 87.75 97 GLU A CA 1
ATOM 805 C C . GLU A 1 97 ? -3.189 1.078 14.133 1.00 87.75 97 GLU A C 1
ATOM 807 O O . GLU A 1 97 ? -3.619 0.899 15.271 1.00 87.75 97 GLU A O 1
ATOM 812 N N . ASP A 1 98 ? -3.997 1.385 13.109 1.00 85.75 98 ASP A N 1
ATOM 813 C CA . ASP A 1 98 ? -5.425 1.687 13.283 1.00 85.75 98 ASP A CA 1
ATOM 814 C C . ASP A 1 98 ? -6.324 0.898 12.313 1.00 85.75 98 ASP A C 1
ATOM 816 O O . ASP A 1 98 ? -6.171 0.913 11.087 1.00 85.75 98 ASP A O 1
ATOM 820 N N . LEU A 1 99 ? -7.338 0.235 12.877 1.00 86.19 99 LEU A N 1
ATOM 821 C CA . LEU A 1 99 ? -8.374 -0.486 12.140 1.00 86.19 99 LEU A CA 1
ATOM 822 C C . LEU A 1 99 ? -9.227 0.443 11.256 1.00 86.19 99 LEU A C 1
ATOM 824 O O . LEU A 1 99 ? -9.617 0.044 10.153 1.00 86.19 99 LEU A O 1
ATOM 828 N N . LYS A 1 100 ? -9.520 1.674 11.696 1.00 85.88 100 LYS A N 1
ATOM 829 C CA . LYS A 1 100 ? -10.303 2.647 10.913 1.00 85.88 100 LYS A CA 1
ATOM 830 C C . LYS A 1 100 ? -9.510 3.136 9.708 1.00 85.88 100 LYS A C 1
ATOM 832 O O . LYS A 1 100 ? -10.044 3.148 8.591 1.00 85.88 100 LYS A O 1
ATOM 837 N N . LEU A 1 101 ? -8.239 3.484 9.904 1.00 86.75 101 LEU A N 1
ATOM 838 C CA . LEU A 1 101 ? -7.349 3.847 8.803 1.00 86.75 101 LEU A CA 1
ATOM 839 C C . LEU A 1 101 ? -7.152 2.681 7.846 1.00 86.75 101 LEU A C 1
ATOM 841 O O . LEU A 1 101 ? -7.307 2.871 6.647 1.00 86.75 101 LEU A O 1
ATOM 845 N N . ARG A 1 102 ? -6.931 1.458 8.336 1.00 89.69 102 ARG A N 1
ATOM 846 C CA . ARG A 1 102 ? -6.831 0.260 7.489 1.00 89.69 102 ARG A CA 1
ATOM 847 C C . ARG A 1 102 ? -8.012 0.120 6.532 1.00 89.69 102 ARG A C 1
ATOM 849 O O . ARG A 1 102 ? -7.815 -0.056 5.328 1.00 89.69 102 ARG A O 1
ATOM 856 N N . LYS A 1 103 ? -9.238 0.223 7.056 1.00 89.12 103 LYS A N 1
ATOM 857 C CA . LYS A 1 103 ? -10.460 0.166 6.244 1.00 89.12 103 LYS A CA 1
ATOM 858 C C . LYS A 1 103 ? -10.498 1.305 5.223 1.00 89.12 103 LYS A C 1
ATOM 860 O O . LYS A 1 103 ? -10.728 1.055 4.042 1.00 89.12 103 LYS A O 1
ATOM 865 N N . SER A 1 104 ? -10.187 2.524 5.656 1.00 89.69 104 SER A N 1
ATOM 866 C CA . SER A 1 104 ? -10.152 3.712 4.793 1.00 89.69 104 SER A CA 1
ATOM 867 C C . SER A 1 104 ? -9.132 3.568 3.656 1.00 89.69 104 SER A C 1
ATOM 869 O O . SER A 1 104 ? -9.450 3.799 2.491 1.00 89.69 104 SER A O 1
ATOM 871 N N . VAL A 1 105 ? -7.919 3.102 3.960 1.00 90.31 105 VAL A N 1
ATOM 872 C CA . VAL A 1 105 ? -6.854 2.833 2.985 1.00 90.31 105 VAL A CA 1
ATOM 873 C C . VAL A 1 105 ? -7.312 1.795 1.954 1.00 90.31 105 VAL A C 1
ATOM 875 O O . VAL A 1 105 ? -7.123 1.989 0.751 1.00 90.31 105 VAL A O 1
ATOM 878 N N . ALA A 1 106 ? -7.941 0.702 2.395 1.00 89.25 106 ALA A N 1
ATOM 879 C CA . ALA A 1 106 ? -8.457 -0.330 1.499 1.00 89.25 106 ALA A CA 1
ATOM 880 C C . ALA A 1 106 ? -9.557 0.211 0.564 1.00 89.25 106 ALA A C 1
ATOM 882 O O . ALA A 1 106 ? -9.541 -0.069 -0.639 1.00 89.25 106 ALA A O 1
ATOM 883 N N . GLU A 1 107 ? -10.469 1.037 1.085 1.00 90.31 107 GLU A N 1
ATOM 884 C CA . GLU A 1 107 ? -11.542 1.686 0.319 1.00 90.31 107 GLU A CA 1
ATOM 885 C C . GLU A 1 107 ? -11.018 2.664 -0.742 1.00 90.31 107 GLU A C 1
ATOM 887 O O . GLU A 1 107 ? -11.622 2.797 -1.813 1.00 90.31 107 GLU A O 1
ATOM 892 N N . LEU A 1 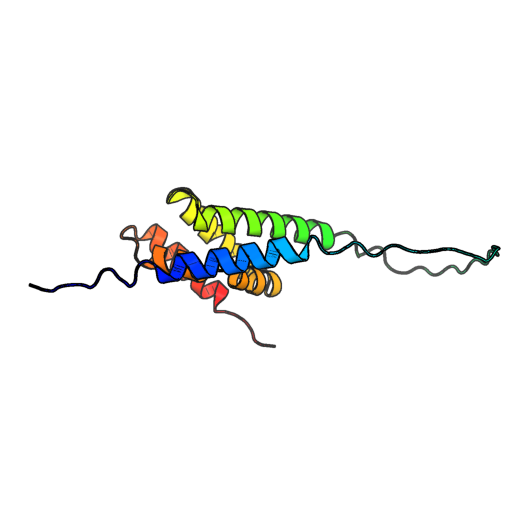108 ? -9.855 3.280 -0.502 1.00 91.00 108 LEU A N 1
ATOM 893 C CA . LEU A 1 108 ? -9.157 4.133 -1.469 1.00 91.00 108 LEU A CA 1
ATOM 894 C C . LEU A 1 108 ? -8.526 3.354 -2.637 1.00 91.00 108 LEU A C 1
ATOM 896 O O . LEU A 1 108 ? -8.008 3.961 -3.573 1.00 91.00 108 LEU A O 1
ATOM 900 N N . GLY A 1 109 ? -8.615 2.021 -2.643 1.00 92.19 109 GLY A N 1
ATOM 901 C CA . GLY A 1 109 ? -8.247 1.206 -3.798 1.00 92.19 109 GLY A CA 1
ATOM 902 C C . GLY A 1 109 ? -6.752 0.922 -3.909 1.00 92.19 109 GLY A C 1
ATOM 903 O O . GLY A 1 109 ? -6.245 0.767 -5.020 1.00 92.19 109 GLY A O 1
ATOM 904 N N . VAL A 1 110 ? -6.053 0.799 -2.777 1.00 95.69 110 VAL A N 1
ATOM 905 C CA . VAL A 1 110 ? -4.625 0.434 -2.747 1.00 95.69 110 VAL A CA 1
ATOM 906 C C . VAL A 1 110 ? -4.354 -1.029 -3.104 1.00 95.69 110 VAL A C 1
ATOM 908 O O . VAL A 1 110 ? -3.232 -1.379 -3.458 1.00 95.69 110 VAL A O 1
ATOM 911 N N . VAL A 1 111 ? -5.363 -1.904 -3.038 1.00 95.56 111 VAL A N 1
ATOM 912 C CA . VAL A 1 111 ? -5.175 -3.346 -3.264 1.00 95.56 111 VAL A CA 1
ATOM 913 C C . VAL A 1 111 ? -4.699 -3.644 -4.697 1.00 95.56 111 VAL A C 1
ATOM 915 O O . VAL A 1 111 ? -3.661 -4.289 -4.835 1.00 95.56 111 VAL A O 1
ATOM 918 N N . PRO A 1 112 ? -5.342 -3.147 -5.777 1.00 95.88 112 PRO A N 1
ATOM 919 C CA . PRO A 1 112 ? -4.847 -3.362 -7.139 1.00 95.88 112 PRO A CA 1
ATOM 920 C C . PRO A 1 112 ? -3.383 -2.943 -7.394 1.00 95.88 112 PRO A C 1
ATOM 922 O O . PRO A 1 112 ? -2.644 -3.754 -7.956 1.00 95.88 112 PRO A O 1
ATOM 925 N N . PRO A 1 113 ? -2.908 -1.733 -7.016 1.00 96.31 113 PRO A N 1
ATOM 926 C CA . PRO A 1 113 ? -1.505 -1.375 -7.226 1.00 96.31 113 PRO A CA 1
ATOM 927 C C . PRO A 1 113 ? -0.537 -2.200 -6.368 1.00 96.31 113 PRO A C 1
ATOM 929 O O . PRO A 1 113 ? 0.533 -2.543 -6.866 1.00 96.31 113 PRO A O 1
ATOM 932 N N . LEU A 1 114 ? -0.904 -2.585 -5.140 1.00 97.12 114 LEU A N 1
ATOM 933 C CA . LEU A 1 114 ? -0.086 -3.498 -4.332 1.00 97.12 114 LEU A CA 1
ATOM 934 C C . LEU A 1 114 ? 0.027 -4.878 -4.992 1.00 97.12 114 LEU A C 1
ATOM 936 O O . LEU A 1 114 ? 1.130 -5.399 -5.121 1.00 97.12 114 LEU A O 1
ATOM 940 N N . VAL A 1 115 ? -1.075 -5.438 -5.500 1.00 96.81 115 VAL A N 1
ATOM 941 C CA . VAL A 1 115 ? -1.062 -6.712 -6.243 1.00 96.81 115 VAL A CA 1
ATOM 942 C C . VAL A 1 115 ? -0.168 -6.622 -7.484 1.00 96.81 115 VAL A C 1
ATOM 944 O O . VAL A 1 115 ? 0.614 -7.532 -7.747 1.00 96.81 115 VAL A O 1
ATOM 947 N N . ALA A 1 116 ? -0.195 -5.502 -8.210 1.00 95.31 116 ALA A N 1
ATOM 948 C CA . ALA A 1 116 ? 0.719 -5.286 -9.331 1.00 95.31 116 ALA A CA 1
ATOM 949 C C . ALA A 1 116 ? 2.198 -5.256 -8.890 1.00 95.31 116 ALA A C 1
ATOM 951 O O . ALA A 1 116 ? 3.062 -5.763 -9.605 1.00 95.31 116 ALA A O 1
ATOM 952 N N . MET A 1 117 ? 2.504 -4.706 -7.709 1.00 96.06 117 MET A N 1
ATOM 953 C CA . MET A 1 117 ? 3.861 -4.713 -7.147 1.00 96.06 117 MET A CA 1
ATOM 954 C C . MET A 1 117 ? 4.332 -6.112 -6.726 1.00 96.06 117 MET A C 1
ATOM 956 O O . MET A 1 117 ? 5.529 -6.386 -6.820 1.00 96.06 117 MET A O 1
ATOM 960 N N . VAL A 1 118 ? 3.431 -7.009 -6.309 1.00 95.81 118 VAL A N 1
ATOM 961 C CA . VAL A 1 118 ? 3.778 -8.412 -6.001 1.00 95.81 118 VAL A CA 1
ATOM 962 C C . VAL A 1 118 ? 4.370 -9.114 -7.230 1.00 95.81 118 VAL A C 1
ATOM 964 O O . VAL A 1 118 ? 5.316 -9.891 -7.108 1.00 95.81 118 VAL A O 1
ATOM 967 N N . GLY A 1 119 ? 3.895 -8.768 -8.428 1.00 91.00 119 GLY A N 1
ATOM 968 C CA . GLY A 1 119 ? 4.443 -9.257 -9.696 1.00 91.00 119 GLY A CA 1
ATOM 969 C C . GLY A 1 119 ? 5.810 -8.678 -10.089 1.00 91.00 119 GLY A C 1
ATOM 970 O O . GLY A 1 119 ? 6.322 -9.026 -11.147 1.00 91.00 119 GLY A O 1
ATOM 971 N N . SER A 1 120 ? 6.420 -7.793 -9.290 1.00 92.38 120 SER A N 1
ATOM 972 C CA . SER A 1 120 ? 7.727 -7.207 -9.616 1.00 92.38 120 SER A CA 1
ATOM 973 C C . SER A 1 120 ? 8.857 -8.238 -9.519 1.00 92.38 120 SER A C 1
ATOM 975 O O . SER A 1 120 ? 8.892 -9.060 -8.600 1.00 92.38 120 SER A O 1
ATOM 977 N N . GLU A 1 121 ? 9.825 -8.155 -10.432 1.00 90.38 121 GLU A N 1
ATOM 978 C CA . GLU A 1 121 ? 11.055 -8.965 -10.426 1.00 90.38 121 GLU A CA 1
ATOM 979 C C . GLU A 1 121 ? 11.990 -8.604 -9.262 1.00 90.38 121 GLU A C 1
ATOM 981 O O . GLU A 1 121 ? 12.763 -9.434 -8.787 1.00 90.38 121 GLU A O 1
ATOM 986 N N . VAL A 1 122 ? 11.881 -7.380 -8.736 1.00 92.94 122 VAL A N 1
ATOM 987 C CA . VAL A 1 122 ? 12.691 -6.924 -7.603 1.00 92.94 122 VAL A CA 1
ATOM 988 C C . VAL A 1 122 ? 12.099 -7.455 -6.299 1.00 92.94 122 VAL A C 1
ATOM 990 O O . VAL A 1 122 ? 11.082 -6.953 -5.811 1.00 92.94 122 VAL A O 1
ATOM 993 N N . GLY A 1 123 ? 12.777 -8.433 -5.693 1.00 90.62 123 GLY A N 1
ATOM 994 C CA . GLY A 1 123 ? 12.315 -9.120 -4.481 1.00 90.62 123 GLY A CA 1
ATOM 995 C C . GLY A 1 123 ? 11.979 -8.189 -3.310 1.00 90.62 123 GLY A C 1
ATOM 996 O O . GLY A 1 123 ? 10.999 -8.423 -2.605 1.00 90.62 123 GLY A O 1
ATOM 997 N N . GLY A 1 124 ? 12.723 -7.089 -3.137 1.00 91.94 124 GLY A N 1
ATOM 998 C CA . GLY A 1 124 ? 12.427 -6.084 -2.108 1.00 91.94 124 GLY A CA 1
ATOM 999 C C . GLY A 1 124 ? 11.049 -5.436 -2.282 1.00 91.94 124 GLY A C 1
ATOM 1000 O O . GLY A 1 124 ? 10.278 -5.354 -1.330 1.00 91.94 124 GLY A O 1
ATOM 1001 N N . ARG A 1 125 ? 10.685 -5.060 -3.516 1.00 92.50 125 ARG A N 1
ATOM 1002 C CA . ARG A 1 125 ? 9.382 -4.439 -3.825 1.00 92.50 125 ARG A CA 1
ATOM 1003 C C . ARG A 1 125 ? 8.235 -5.419 -3.609 1.00 92.50 125 ARG A C 1
ATOM 1005 O O . ARG A 1 125 ? 7.212 -5.053 -3.037 1.00 92.50 125 ARG A O 1
ATOM 1012 N N . ARG A 1 126 ? 8.440 -6.673 -4.026 1.00 95.81 126 ARG A N 1
ATOM 1013 C CA . ARG A 1 126 ? 7.488 -7.764 -3.806 1.00 95.81 126 ARG A CA 1
ATOM 1014 C C . ARG A 1 126 ? 7.230 -7.976 -2.317 1.00 95.81 126 ARG A C 1
ATOM 1016 O O . ARG A 1 126 ? 6.076 -8.036 -1.909 1.00 95.81 126 ARG A O 1
ATOM 1023 N N . ARG A 1 127 ? 8.290 -8.054 -1.507 1.00 96.62 127 ARG A N 1
ATOM 1024 C CA . ARG A 1 127 ? 8.191 -8.283 -0.059 1.00 96.62 127 ARG A CA 1
ATOM 1025 C C . ARG A 1 127 ? 7.354 -7.208 0.628 1.00 96.62 127 ARG A C 1
ATOM 1027 O O . ARG A 1 127 ? 6.431 -7.555 1.356 1.00 96.62 127 ARG A O 1
ATOM 1034 N N . VAL A 1 128 ? 7.644 -5.934 0.361 1.00 96.62 128 VAL A N 1
ATOM 1035 C CA . VAL A 1 128 ? 6.903 -4.810 0.956 1.00 96.62 128 VAL A CA 1
ATOM 1036 C C . VAL A 1 128 ? 5.427 -4.861 0.559 1.00 96.62 128 VAL A C 1
ATOM 1038 O O . VAL A 1 128 ? 4.553 -4.723 1.411 1.00 96.62 128 VAL A O 1
ATOM 1041 N N . ALA A 1 129 ? 5.132 -5.124 -0.717 1.00 96.81 129 ALA A N 1
ATOM 1042 C CA . ALA A 1 129 ? 3.755 -5.216 -1.191 1.00 96.81 129 ALA A CA 1
ATOM 1043 C C . ALA A 1 129 ? 2.972 -6.356 -0.519 1.00 96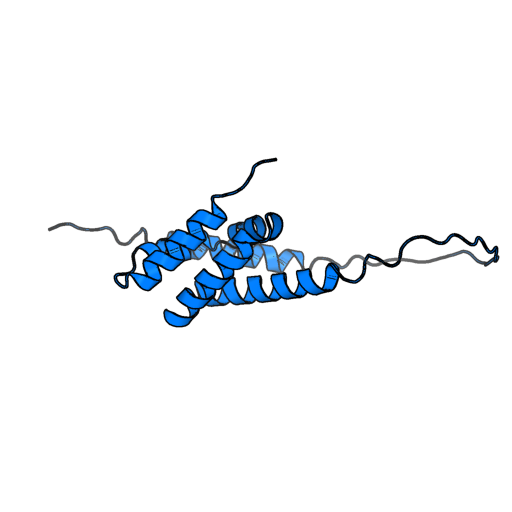.81 129 ALA A C 1
ATOM 1045 O O . ALA A 1 129 ? 1.835 -6.153 -0.099 1.00 96.81 129 ALA A O 1
ATOM 1046 N N . VAL A 1 130 ? 3.585 -7.536 -0.372 1.00 97.69 130 VAL A N 1
ATOM 1047 C CA . VAL A 1 130 ? 2.971 -8.677 0.326 1.00 97.69 130 VAL A CA 1
ATOM 1048 C C . VAL A 1 130 ? 2.713 -8.345 1.794 1.00 97.69 130 VAL A C 1
ATOM 1050 O O . VAL A 1 130 ? 1.625 -8.609 2.291 1.00 97.69 130 VAL A O 1
ATOM 1053 N N . GLN A 1 131 ? 3.673 -7.725 2.481 1.00 96.75 131 GLN A N 1
ATOM 1054 C CA . GLN A 1 131 ? 3.498 -7.337 3.881 1.00 96.75 131 GLN A CA 1
ATOM 1055 C C . GLN A 1 131 ? 2.368 -6.317 4.060 1.00 96.75 131 GLN A C 1
ATOM 1057 O O . GLN A 1 131 ? 1.545 -6.480 4.953 1.00 96.75 131 GLN A O 1
ATOM 1062 N N . ALA A 1 132 ? 2.275 -5.312 3.186 1.00 96.31 132 ALA A N 1
ATOM 1063 C CA . ALA A 1 132 ? 1.170 -4.357 3.210 1.00 96.31 132 ALA A CA 1
ATOM 1064 C C . ALA A 1 132 ? -0.191 -5.046 3.009 1.00 96.31 132 ALA A C 1
ATOM 1066 O O . ALA A 1 132 ? -1.147 -4.742 3.716 1.00 96.31 132 ALA A O 1
ATOM 1067 N N . LEU A 1 133 ? -0.280 -6.006 2.082 1.00 96.50 133 LEU A N 1
ATOM 1068 C CA . LEU A 1 133 ? -1.506 -6.778 1.853 1.00 96.50 133 LEU A CA 1
ATOM 1069 C C . LEU A 1 133 ? -1.890 -7.647 3.058 1.00 96.50 133 LEU A C 1
ATOM 1071 O O . LEU A 1 133 ? -3.075 -7.742 3.365 1.00 96.50 133 LEU A O 1
ATOM 1075 N N . ILE A 1 134 ? -0.914 -8.241 3.753 1.00 95.19 134 ILE A N 1
ATOM 1076 C CA . ILE A 1 134 ? -1.154 -9.006 4.986 1.00 95.19 134 ILE A CA 1
ATOM 1077 C C . ILE A 1 134 ? -1.756 -8.100 6.065 1.00 95.19 134 ILE A C 1
ATOM 1079 O O . ILE A 1 134 ? -2.782 -8.448 6.642 1.00 95.19 134 ILE A O 1
ATOM 1083 N N . GLU A 1 135 ? -1.187 -6.913 6.294 1.00 94.38 135 GLU A N 1
ATOM 1084 C CA . GLU A 1 135 ? -1.721 -5.997 7.312 1.00 94.38 135 GLU A CA 1
ATOM 1085 C C . GLU A 1 135 ? -3.124 -5.491 6.963 1.00 94.38 135 GLU A C 1
ATOM 1087 O O . GLU A 1 135 ? -3.989 -5.402 7.835 1.00 94.38 135 GLU A O 1
ATOM 1092 N N . LEU A 1 136 ? -3.396 -5.229 5.681 1.00 92.06 136 LEU A N 1
ATOM 1093 C CA . LEU A 1 136 ? -4.743 -4.880 5.221 1.00 92.06 136 LEU A CA 1
ATOM 1094 C C . LEU A 1 136 ? -5.743 -6.031 5.430 1.00 92.06 136 LEU A C 1
ATOM 1096 O O . LEU A 1 136 ? -6.907 -5.770 5.727 1.00 92.06 136 LEU A O 1
ATOM 1100 N N . ALA A 1 137 ? -5.299 -7.284 5.298 1.00 90.38 137 ALA A N 1
ATOM 1101 C CA . ALA A 1 137 ? -6.130 -8.474 5.473 1.00 90.38 137 ALA A CA 1
ATOM 1102 C C . ALA A 1 137 ? -6.351 -8.867 6.944 1.00 90.38 137 ALA A C 1
ATOM 1104 O O . ALA A 1 137 ? -7.363 -9.495 7.245 1.00 90.38 137 ALA A O 1
ATOM 1105 N N . ASN A 1 138 ? -5.465 -8.468 7.864 1.00 84.50 138 ASN A N 1
ATOM 1106 C CA . ASN A 1 138 ? -5.500 -8.815 9.295 1.00 84.50 138 ASN A CA 1
ATOM 1107 C C . ASN A 1 138 ? -6.673 -8.188 10.088 1.00 84.50 138 ASN A C 1
ATOM 1109 O O . ASN A 1 138 ? -6.554 -7.930 11.286 1.00 84.50 138 ASN A O 1
ATOM 1113 N N . GLY A 1 139 ? -7.785 -7.833 9.440 1.00 65.31 139 GLY A N 1
ATOM 1114 C CA . GLY A 1 139 ? -8.923 -7.168 10.069 1.00 65.31 139 GLY A CA 1
ATOM 1115 C C . GLY A 1 139 ? -9.605 -8.050 11.112 1.00 65.31 139 GLY A C 1
ATOM 1116 O O . GLY A 1 139 ? -10.216 -9.060 10.774 1.00 65.31 139 GLY A O 1
ATOM 1117 N N . SER A 1 140 ? -9.554 -7.633 12.375 1.00 55.22 140 SER A N 1
ATOM 1118 C CA . SER A 1 140 ? -10.424 -8.169 13.418 1.00 55.22 140 SER A CA 1
ATOM 1119 C C . SER A 1 140 ? -11.850 -7.693 13.135 1.00 55.22 140 SER A C 1
ATOM 1121 O O . SER A 1 140 ? -12.172 -6.535 13.394 1.00 55.22 140 SER A O 1
ATOM 1123 N N . TYR A 1 141 ? -12.700 -8.558 12.578 1.00 50.88 141 TYR A N 1
ATOM 1124 C CA . TYR A 1 141 ? -14.145 -8.332 12.599 1.00 50.88 141 TYR A CA 1
ATOM 1125 C C . TYR A 1 141 ? -14.590 -8.372 14.069 1.00 50.88 141 TYR A C 1
ATOM 1127 O O . TYR A 1 141 ? -14.540 -9.427 14.700 1.00 50.88 141 TYR A O 1
ATOM 1135 N N . LYS A 1 142 ? -14.958 -7.217 14.622 1.00 45.41 142 LYS A N 1
ATOM 1136 C CA . LYS A 1 142 ? -15.737 -7.105 15.857 1.00 45.41 142 LYS A CA 1
ATOM 1137 C C . LYS A 1 142 ? -17.063 -6.447 15.528 1.00 45.41 142 LYS A C 1
ATOM 1139 O O . LYS A 1 142 ? -17.042 -5.507 14.700 1.00 45.41 142 LYS A O 1
#

Foldseek 3Di:
DDDDDPPPPPPVVVVLVVVVVVVVVVVPPPDDDDDDDDDDDDDDDDDDDDDDPDDPPPPVVVVVLVVLLVCLLCCCVDNDLVSVLVSLQSLLVQLQPDLVSLVVSVVSPSLVSLVVQCPDPPVSSVVSSVSSVVSSVPHDDD

Radius of gyration: 23.23 Å; chains: 1; bounding box: 50×58×70 Å

Sequence (142 aa):
MSDSSPWLRSYTKFRFFVRIRRFLQLKNSNKQSTPSDQFRKPTVTDIDGEGNRNMDKERESTEDELVIMQRSVKRLHFGSWQEKAAAAEEIRRLAKEDLKLRKSVAELGVVPPLVAMVGSEVGGRRRVAVQALIELANGSYK

pLDDT: mean 73.41, std 22.31, range [31.42, 97.69]

Secondary structure (DSSP, 8-state):
-----GGGGSHHHHHHHHHHHHHHHTTS--------------------------SSHHHHHHHHHHHHHHHHHHHHHHS-HHHHHHHHHHHHHHHHH-HHHHHHHHHTT-HHHHHHHHT-SSHHHHHHHHHHHHHHH-----

Organism: NCBI:txid165716